Protein AF-A0A536YBH1-F1 (afdb_monomer_lite)

Foldseek 3Di:
DDDDDPPPPPCPDPPQPWFKFFFQDDDPQWTWTQGPVRDTDIDGDDDDDDDDHGGDIDTHRDDPDD

Secondary structure (DSSP, 8-state):
-----------------PEEEEEEEEETTEEEEEETTS-EEEEE--SS-----TT-EEEE------

pLDDT: mean 76.86, std 16.53, range [37.47, 94.5]

Structure (mmCIF, N/CA/C/O backbone):
data_AF-A0A536YBH1-F1
#
_entry.id   AF-A0A536YBH1-F1
#
loop_
_atom_site.group_PDB
_atom_site.id
_atom_site.type_symbol
_atom_site.label_atom_id
_atom_site.label_alt_id
_atom_site.label_comp_id
_atom_site.label_asym_id
_atom_site.label_entity_id
_atom_site.label_seq_id
_atom_site.pdbx_PDB_ins_code
_atom_site.Cartn_x
_atom_site.Cartn_y
_atom_site.Cartn_z
_atom_site.occupancy
_atom_site.B_iso_or_equiv
_atom_site.auth_seq_id
_atom_site.auth_comp_id
_atom_site.auth_asym_id
_atom_site.auth_atom_id
_atom_site.pdbx_PDB_model_num
ATOM 1 N N . MET A 1 1 ? 45.147 6.850 35.817 1.00 52.16 1 MET A N 1
ATOM 2 C CA . MET A 1 1 ? 44.630 5.874 34.836 1.00 52.16 1 MET A CA 1
ATOM 3 C C . MET A 1 1 ? 43.114 5.851 34.964 1.00 52.16 1 MET A C 1
ATOM 5 O O . MET A 1 1 ? 42.598 5.082 35.757 1.00 52.16 1 MET A O 1
ATOM 9 N N . SER A 1 2 ? 42.403 6.722 34.248 1.00 49.00 2 SER A N 1
ATOM 10 C CA . SER A 1 2 ? 40.938 6.799 34.341 1.00 49.00 2 SER A CA 1
ATOM 11 C C . SER A 1 2 ? 40.361 6.693 32.937 1.00 49.00 2 SER A C 1
ATOM 13 O O . SER A 1 2 ? 40.144 7.689 32.256 1.00 49.00 2 SER A O 1
ATOM 15 N N . ARG A 1 3 ? 40.208 5.450 32.466 1.00 66.62 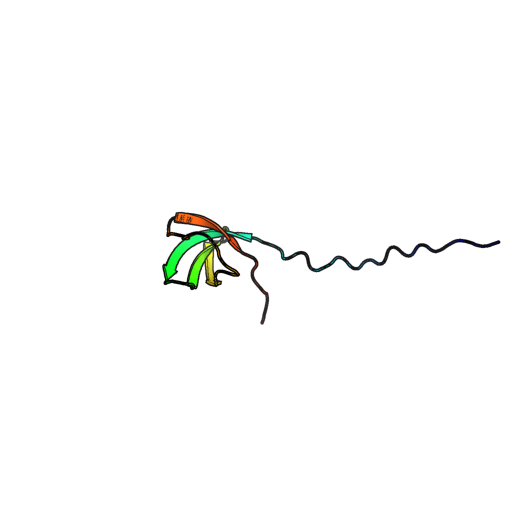3 ARG A N 1
ATOM 16 C CA . ARG A 1 3 ? 39.433 5.115 31.267 1.00 66.62 3 ARG A CA 1
ATOM 17 C C . ARG A 1 3 ? 38.005 4.874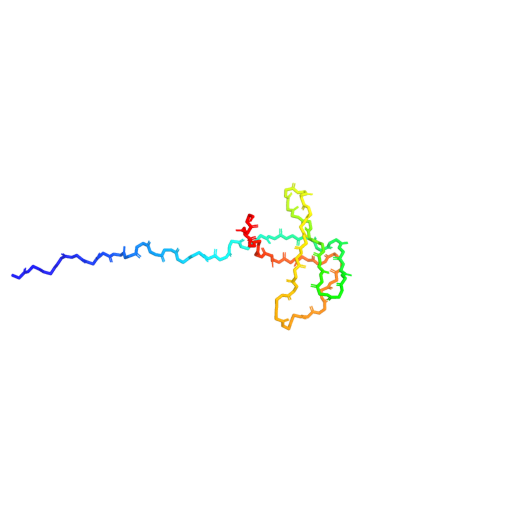 31.739 1.00 66.62 3 ARG A C 1
ATOM 19 O O . ARG A 1 3 ? 37.733 3.829 32.316 1.00 66.62 3 ARG A O 1
ATOM 26 N N . GLY A 1 4 ? 37.113 5.834 31.549 1.00 56.19 4 GLY A N 1
ATOM 27 C CA . GLY A 1 4 ? 35.729 5.669 31.976 1.00 56.19 4 GLY A CA 1
ATOM 28 C C . GLY A 1 4 ? 34.837 6.721 31.354 1.00 56.19 4 GLY A C 1
ATOM 29 O O . GLY A 1 4 ? 34.900 7.884 31.729 1.00 56.19 4 GLY A O 1
ATOM 30 N N . GLY A 1 5 ? 34.031 6.293 30.388 1.00 52.00 5 GLY A N 1
ATOM 31 C CA . GLY A 1 5 ? 33.021 7.128 29.754 1.00 52.00 5 GLY A CA 1
ATOM 32 C C . GLY A 1 5 ? 32.782 6.756 28.299 1.00 52.00 5 GLY A C 1
ATOM 33 O O . GLY A 1 5 ? 32.832 7.628 27.439 1.00 52.00 5 GLY A O 1
ATOM 34 N N . ARG A 1 6 ? 32.531 5.470 28.012 1.00 60.50 6 ARG A N 1
ATOM 35 C CA . ARG A 1 6 ? 31.847 5.079 26.776 1.00 60.50 6 ARG A CA 1
ATOM 36 C C . ARG A 1 6 ? 30.420 5.609 26.923 1.00 60.50 6 ARG A C 1
ATOM 38 O O . ARG A 1 6 ? 29.585 4.974 27.548 1.00 60.50 6 ARG A O 1
ATOM 45 N N . ARG A 1 7 ? 30.196 6.845 26.479 1.00 58.81 7 ARG A N 1
ATOM 46 C CA . ARG A 1 7 ? 28.847 7.367 26.286 1.00 58.81 7 ARG A CA 1
ATOM 47 C C . ARG A 1 7 ? 28.344 6.675 25.033 1.00 58.81 7 ARG A C 1
ATOM 49 O O . ARG A 1 7 ? 28.808 6.996 23.946 1.00 58.81 7 ARG A O 1
ATOM 56 N N . GLU A 1 8 ? 27.505 5.663 25.223 1.00 57.12 8 GLU A N 1
ATOM 57 C CA . GLU A 1 8 ? 26.601 5.175 24.188 1.00 57.12 8 GLU A CA 1
ATOM 58 C C . GLU A 1 8 ? 25.796 6.384 23.729 1.00 57.12 8 GLU A C 1
ATOM 60 O O . GLU A 1 8 ? 24.892 6.856 24.426 1.00 57.12 8 GLU A O 1
ATOM 65 N N . ASP A 1 9 ? 26.228 6.973 22.615 1.00 50.44 9 ASP A N 1
ATOM 66 C CA . ASP A 1 9 ? 25.465 8.014 21.977 1.00 50.44 9 ASP A CA 1
ATOM 67 C C . ASP A 1 9 ? 24.126 7.387 21.604 1.00 50.44 9 ASP A C 1
ATOM 69 O O . ASP A 1 9 ? 23.992 6.464 20.804 1.00 50.44 9 ASP A O 1
ATOM 73 N N . SER A 1 10 ? 23.124 7.853 22.330 1.00 53.62 10 SER A N 1
ATOM 74 C CA . SER A 1 10 ? 21.723 7.582 22.114 1.00 53.62 10 SER A CA 1
ATOM 75 C C . SER A 1 10 ? 21.304 8.338 20.859 1.00 53.62 10 SER A C 1
ATOM 77 O O . SER A 1 10 ? 20.574 9.318 20.926 1.00 53.62 10 SER A O 1
ATOM 79 N N . SER A 1 11 ? 21.816 7.919 19.711 1.00 52.81 11 SER A N 1
ATOM 80 C CA . SER A 1 11 ? 21.407 8.429 18.409 1.00 52.81 11 SER A CA 1
ATOM 81 C C . SER A 1 11 ? 20.655 7.301 17.731 1.00 52.81 11 SER A C 1
ATOM 83 O O . SER A 1 11 ? 21.126 6.701 16.767 1.00 52.81 11 SER A O 1
ATOM 85 N N . GLY A 1 12 ? 19.502 6.944 18.308 1.00 44.19 12 GLY A N 1
ATOM 86 C CA . GLY A 1 12 ? 18.531 6.088 17.648 1.00 44.19 12 GLY A CA 1
ATOM 87 C C . GLY A 1 12 ? 18.174 6.762 16.337 1.00 44.19 12 GLY A C 1
ATOM 88 O O . GLY A 1 12 ? 17.380 7.698 16.323 1.00 44.19 12 GLY A O 1
ATOM 89 N N . ALA A 1 13 ? 18.840 6.346 15.260 1.00 46.41 13 ALA A N 1
ATOM 90 C CA . ALA A 1 13 ? 18.470 6.716 13.914 1.00 46.41 13 ALA A CA 1
ATOM 91 C C . ALA A 1 13 ? 16.960 6.518 13.818 1.00 46.41 13 ALA A C 1
ATOM 93 O O . ALA A 1 13 ? 16.472 5.466 14.237 1.00 46.41 13 ALA A O 1
ATOM 94 N N . ASP A 1 14 ? 16.253 7.544 13.349 1.00 51.72 14 ASP A N 1
ATOM 95 C CA . ASP A 1 14 ? 14.848 7.496 12.964 1.00 51.72 14 ASP A CA 1
ATOM 96 C C . ASP A 1 14 ? 14.678 6.331 11.981 1.00 51.72 14 ASP A C 1
ATOM 98 O O . ASP A 1 14 ? 14.822 6.463 10.767 1.00 51.72 14 ASP A O 1
ATOM 102 N N . ALA A 1 15 ? 14.541 5.123 12.522 1.00 52.88 15 ALA A N 1
ATOM 103 C CA . ALA A 1 15 ? 14.316 3.940 11.739 1.00 52.88 15 ALA A CA 1
ATOM 104 C C . ALA A 1 15 ? 12.915 4.166 11.188 1.00 52.88 15 ALA A C 1
ATOM 106 O O . ALA A 1 15 ? 11.987 4.315 11.992 1.00 52.88 15 ALA A O 1
ATOM 107 N N . PRO A 1 16 ? 12.752 4.264 9.859 1.00 59.72 16 PRO A N 1
ATOM 108 C CA . PRO A 1 16 ? 11.477 4.631 9.276 1.00 59.72 16 PRO A CA 1
ATOM 109 C C . PRO A 1 16 ? 10.435 3.642 9.788 1.00 59.72 16 PRO A C 1
ATOM 111 O O . PRO A 1 16 ? 10.488 2.446 9.478 1.00 59.72 16 PRO A O 1
ATOM 114 N N . HIS A 1 17 ? 9.526 4.136 10.629 1.00 74.06 17 HIS A N 1
ATOM 115 C CA . HIS A 1 17 ? 8.478 3.346 11.255 1.00 74.06 17 HIS A CA 1
ATOM 116 C C . HIS A 1 17 ? 7.508 2.952 10.150 1.00 74.06 17 HIS A C 1
ATOM 118 O O . HIS A 1 17 ? 6.593 3.680 9.772 1.00 74.06 17 HIS A O 1
ATOM 124 N N . THR A 1 18 ? 7.800 1.804 9.549 1.00 83.19 18 THR A N 1
ATOM 125 C CA . THR A 1 18 ? 7.081 1.319 8.386 1.00 83.19 18 THR A CA 1
ATOM 126 C C . THR A 1 18 ? 5.822 0.625 8.884 1.00 83.19 18 THR A C 1
ATOM 128 O O . THR A 1 18 ? 5.894 -0.333 9.652 1.00 83.19 18 THR A O 1
ATOM 131 N N . VAL A 1 19 ? 4.661 1.112 8.465 1.00 88.38 19 VAL A N 1
ATOM 132 C CA . VAL A 1 19 ? 3.354 0.550 8.813 1.00 88.38 19 VAL A CA 1
ATOM 133 C C . VAL A 1 19 ? 2.847 -0.335 7.683 1.00 88.38 19 VAL A C 1
ATOM 135 O O . VAL A 1 19 ? 3.054 -0.052 6.504 1.00 88.38 19 VAL A O 1
ATOM 138 N N . SER A 1 20 ? 2.183 -1.434 8.032 1.00 90.00 20 SER A N 1
ATOM 139 C CA . SER A 1 20 ? 1.564 -2.312 7.040 1.00 90.00 20 SER A CA 1
ATOM 140 C C . SER A 1 20 ? 0.203 -1.765 6.613 1.00 90.00 20 SER A C 1
ATOM 142 O O . SER A 1 20 ? -0.561 -1.246 7.433 1.00 90.00 20 SER A O 1
ATOM 144 N N . GLY A 1 21 ? -0.121 -1.909 5.333 1.00 92.38 21 GLY A N 1
ATOM 145 C CA . GLY A 1 21 ? -1.421 -1.542 4.801 1.00 92.38 21 GLY A CA 1
ATOM 146 C C . GLY A 1 21 ? -1.795 -2.323 3.549 1.00 92.38 21 GLY A C 1
ATOM 147 O O . GLY A 1 21 ? -0.986 -3.036 2.955 1.00 92.38 21 GLY A O 1
ATOM 148 N N . LEU A 1 22 ? -3.059 -2.189 3.164 1.00 94.50 22 LEU A N 1
ATOM 149 C CA . LEU A 1 22 ? -3.634 -2.819 1.982 1.00 94.50 22 LEU A CA 1
ATOM 150 C C . LEU A 1 22 ? -3.783 -1.789 0.867 1.00 94.50 22 LEU A C 1
ATOM 152 O O . LEU A 1 22 ? -4.413 -0.750 1.073 1.00 94.50 22 LEU A O 1
ATOM 156 N N . VAL A 1 23 ? -3.268 -2.082 -0.321 1.00 92.81 23 VAL A N 1
ATOM 157 C CA . VAL A 1 23 ? -3.465 -1.224 -1.492 1.00 92.81 23 VAL A CA 1
ATOM 158 C C . VAL A 1 23 ? -4.927 -1.299 -1.921 1.00 92.81 23 VAL A C 1
ATOM 160 O O . VAL A 1 23 ? -5.409 -2.345 -2.345 1.00 92.81 23 VAL A O 1
ATOM 163 N N . THR A 1 24 ? -5.653 -0.192 -1.824 1.00 93.94 24 THR A N 1
ATOM 164 C CA . THR A 1 24 ? -7.061 -0.100 -2.240 1.00 93.94 24 THR A CA 1
ATOM 165 C C . THR A 1 24 ? -7.219 0.497 -3.633 1.00 93.94 24 THR A C 1
ATOM 167 O O . THR A 1 24 ? -8.211 0.220 -4.302 1.00 93.94 24 THR A O 1
ATOM 170 N N . ALA A 1 25 ? -6.238 1.277 -4.094 1.00 91.75 25 ALA A N 1
ATOM 171 C CA . ALA A 1 25 ? -6.201 1.818 -5.447 1.00 91.75 25 ALA A CA 1
ATOM 172 C C . ALA A 1 25 ? -4.756 1.994 -5.932 1.00 91.75 25 ALA A C 1
ATOM 174 O O . ALA A 1 25 ? -3.882 2.379 -5.154 1.00 91.75 25 ALA A O 1
ATOM 175 N N . ALA A 1 26 ? -4.518 1.765 -7.222 1.00 89.88 26 ALA A N 1
ATOM 176 C CA . ALA A 1 26 ? -3.220 1.934 -7.865 1.00 89.88 26 ALA A CA 1
ATOM 177 C C . ALA A 1 26 ? -3.351 2.827 -9.108 1.00 89.88 26 ALA A C 1
ATOM 179 O O . ALA A 1 26 ? -4.036 2.487 -10.071 1.00 89.88 26 ALA A O 1
ATOM 180 N N . TRP A 1 27 ? -2.660 3.966 -9.098 1.00 89.56 27 TRP A N 1
ATOM 181 C CA . TRP A 1 27 ? -2.591 4.932 -10.194 1.00 89.56 27 TRP A CA 1
ATOM 182 C C . TRP A 1 27 ? -1.125 5.180 -10.572 1.00 89.56 27 TRP A C 1
ATOM 184 O O . TRP A 1 27 ? -0.499 6.163 -10.162 1.00 89.56 27 TRP A O 1
ATOM 194 N N . ARG A 1 28 ? -0.560 4.279 -11.385 1.00 84.81 28 ARG A N 1
ATOM 195 C CA . ARG A 1 28 ? 0.802 4.355 -11.953 1.00 84.81 28 ARG A CA 1
ATOM 196 C C . ARG A 1 28 ? 1.928 4.339 -10.907 1.00 84.81 28 ARG A C 1
ATOM 198 O O . ARG A 1 28 ? 2.580 3.319 -10.728 1.00 84.81 28 ARG A O 1
ATOM 205 N N . ARG A 1 29 ? 2.203 5.470 -10.251 1.00 85.56 29 ARG A N 1
ATOM 206 C CA . ARG A 1 29 ? 3.183 5.585 -9.149 1.00 85.56 29 ARG A CA 1
ATOM 207 C C . ARG A 1 29 ? 2.549 5.990 -7.821 1.00 85.56 29 ARG A C 1
ATOM 209 O O . ARG A 1 29 ? 3.234 5.937 -6.804 1.00 85.56 29 ARG A O 1
ATOM 216 N N . HIS A 1 30 ? 1.279 6.386 -7.842 1.00 88.62 30 HIS A N 1
ATOM 217 C CA . HIS A 1 30 ? 0.500 6.730 -6.664 1.00 88.62 30 HIS A CA 1
ATOM 218 C C . HIS A 1 30 ? -0.363 5.544 -6.263 1.00 88.62 30 HIS A C 1
ATOM 220 O O . HIS A 1 30 ? -1.006 4.929 -7.109 1.00 88.62 30 HIS A O 1
ATOM 226 N N . TYR A 1 31 ? -0.414 5.268 -4.972 1.00 90.88 31 TYR A N 1
ATOM 227 C CA . TYR A 1 31 ? -1.166 4.161 -4.408 1.00 90.88 31 TYR A CA 1
ATOM 228 C C . TYR A 1 31 ? -1.982 4.681 -3.235 1.00 90.88 31 TYR A C 1
ATOM 230 O O . TYR A 1 31 ? -1.470 5.438 -2.411 1.00 90.88 31 TYR A O 1
ATOM 238 N N . ALA A 1 32 ? -3.252 4.304 -3.165 1.00 92.56 32 ALA A N 1
ATOM 239 C CA . ALA A 1 32 ? -4.037 4.465 -1.953 1.00 92.56 32 ALA A CA 1
ATOM 240 C C . ALA A 1 32 ? -3.833 3.220 -1.098 1.00 92.56 32 ALA A C 1
ATOM 242 O O . ALA A 1 32 ? -4.079 2.106 -1.563 1.00 92.56 32 ALA A O 1
ATOM 243 N N . VAL A 1 33 ? -3.372 3.409 0.133 1.00 92.75 33 VAL A N 1
ATOM 244 C CA . VAL A 1 33 ? -3.114 2.323 1.075 1.00 92.75 33 VAL A CA 1
ATOM 245 C C . VAL A 1 33 ? -3.980 2.533 2.303 1.00 92.75 33 VAL A C 1
ATOM 247 O O . VAL A 1 33 ? -3.894 3.568 2.966 1.00 92.75 33 VAL A O 1
ATOM 250 N N . ARG A 1 34 ? -4.828 1.552 2.603 1.00 94.06 34 ARG A N 1
ATOM 251 C CA . ARG A 1 34 ? -5.625 1.512 3.824 1.00 94.06 34 ARG A CA 1
ATOM 252 C C . ARG A 1 34 ? -4.795 0.896 4.944 1.00 94.06 34 ARG A C 1
ATOM 254 O O . ARG A 1 34 ? -4.375 -0.255 4.846 1.00 94.06 34 ARG A O 1
ATOM 261 N N . LEU A 1 35 ? -4.565 1.678 5.989 1.00 90.44 35 LEU A N 1
ATOM 262 C CA . LEU A 1 35 ? -3.885 1.262 7.212 1.00 90.44 35 LEU A CA 1
ATOM 263 C C . LEU A 1 35 ? -4.829 0.450 8.109 1.00 90.44 35 LEU A C 1
ATOM 265 O O . LEU A 1 35 ? -6.052 0.480 7.937 1.00 90.44 35 LEU A O 1
ATOM 269 N N . ALA A 1 36 ? -4.256 -0.236 9.099 1.00 84.88 36 ALA A N 1
ATOM 270 C CA . ALA A 1 36 ? -5.011 -0.991 10.100 1.00 84.88 36 ALA A CA 1
ATOM 271 C C . ALA A 1 36 ? -6.006 -0.112 10.884 1.00 84.88 36 ALA A C 1
ATOM 273 O O . ALA A 1 36 ? -7.123 -0.547 11.150 1.00 84.88 36 ALA A O 1
ATOM 274 N N . ASP A 1 37 ? -5.662 1.155 11.138 1.00 84.31 37 ASP A N 1
ATOM 275 C CA . ASP A 1 37 ? -6.534 2.157 11.773 1.00 84.31 37 ASP A CA 1
ATOM 276 C C . ASP A 1 37 ? -7.734 2.594 10.910 1.00 84.31 37 ASP A C 1
ATOM 278 O O . ASP A 1 37 ? -8.479 3.505 11.268 1.00 84.31 37 ASP A O 1
ATOM 282 N N . GLY A 1 38 ? -7.908 2.018 9.717 1.00 88.38 38 GLY A N 1
ATOM 283 C CA . GLY A 1 38 ? -8.998 2.342 8.796 1.00 88.38 38 GLY A CA 1
ATOM 284 C C . GLY A 1 38 ? -8.773 3.607 7.963 1.00 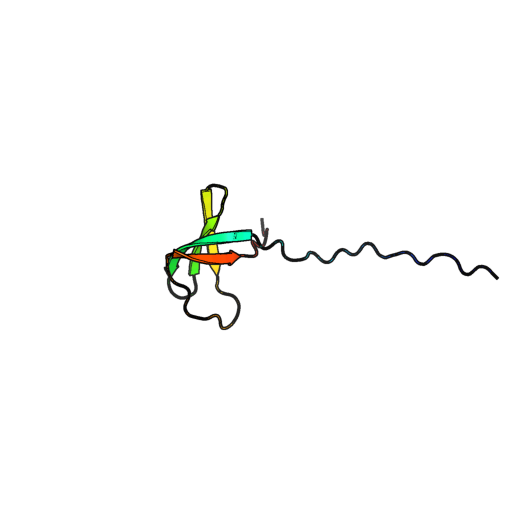88.38 38 GLY A C 1
ATOM 285 O O . GLY A 1 38 ? -9.511 3.838 7.004 1.00 88.38 38 GLY A O 1
ATOM 286 N N . ARG A 1 39 ? -7.732 4.388 8.264 1.00 89.31 39 ARG A N 1
ATOM 287 C CA . ARG A 1 39 ? -7.307 5.548 7.469 1.00 89.31 39 ARG A CA 1
ATOM 288 C C . ARG A 1 39 ? -6.747 5.099 6.123 1.00 89.31 39 ARG A C 1
ATOM 290 O O . ARG A 1 39 ? -6.079 4.073 6.036 1.00 89.31 39 ARG A O 1
ATOM 297 N N . THR A 1 40 ? -6.985 5.888 5.079 1.00 91.25 40 THR A N 1
ATOM 298 C CA . THR A 1 40 ? -6.367 5.678 3.765 1.00 91.25 40 THR A CA 1
ATOM 299 C C . THR A 1 40 ? -5.370 6.789 3.503 1.00 91.25 40 THR A C 1
ATOM 301 O O . THR A 1 40 ? -5.734 7.962 3.538 1.00 91.25 40 THR A O 1
ATOM 304 N N . ILE A 1 41 ? -4.124 6.417 3.234 1.00 89.94 41 ILE A N 1
ATOM 305 C CA . ILE A 1 41 ? -3.056 7.356 2.904 1.00 89.94 41 ILE A CA 1
ATOM 306 C C . ILE A 1 41 ? -2.649 7.205 1.441 1.00 89.94 41 ILE A C 1
ATOM 308 O O . ILE A 1 41 ? -2.782 6.133 0.847 1.00 89.94 41 ILE A O 1
ATOM 312 N N . LYS A 1 42 ? -2.172 8.299 0.845 1.00 90.12 42 LYS A N 1
ATOM 313 C CA . LYS A 1 42 ? -1.593 8.282 -0.499 1.00 90.12 42 LYS A CA 1
ATOM 314 C C . LYS A 1 42 ? -0.097 8.047 -0.375 1.00 90.12 42 LYS A C 1
ATOM 316 O O . LYS A 1 42 ? 0.604 8.829 0.256 1.00 90.12 42 LYS A O 1
ATOM 321 N N . CYS A 1 43 ? 0.381 6.992 -1.009 1.00 87.94 43 CYS A N 1
ATOM 322 C CA . CYS A 1 43 ? 1.783 6.619 -1.023 1.00 87.94 43 CYS A CA 1
ATOM 323 C C . CYS A 1 43 ? 2.329 6.696 -2.444 1.00 87.94 43 CYS A C 1
ATOM 325 O O . CYS A 1 43 ? 1.625 6.445 -3.424 1.00 87.94 43 CYS A O 1
ATOM 327 N N . LEU A 1 44 ? 3.607 7.035 -2.547 1.00 87.44 44 LEU A N 1
ATOM 328 C CA . LEU A 1 44 ? 4.361 7.007 -3.790 1.00 87.44 44 LEU A CA 1
ATOM 329 C C . LEU A 1 44 ? 5.326 5.829 -3.743 1.00 87.44 44 LEU A C 1
ATOM 331 O O . LEU A 1 44 ? 6.028 5.643 -2.748 1.00 87.44 44 LEU A O 1
ATOM 335 N N . LEU A 1 45 ? 5.391 5.053 -4.822 1.00 85.75 45 LEU A N 1
ATOM 336 C CA . LEU A 1 45 ? 6.387 3.990 -4.922 1.00 85.75 45 LEU A CA 1
ATOM 337 C C . LEU A 1 45 ? 7.789 4.607 -4.968 1.00 85.75 45 LEU A C 1
ATOM 339 O O . LEU A 1 45 ? 8.121 5.370 -5.879 1.00 85.75 45 LEU A O 1
ATOM 343 N N . ARG A 1 46 ? 8.616 4.268 -3.979 1.00 80.12 46 ARG A N 1
ATOM 344 C CA . ARG A 1 46 ? 10.031 4.645 -3.936 1.00 80.12 46 ARG A CA 1
ATOM 345 C C . ARG A 1 46 ? 10.8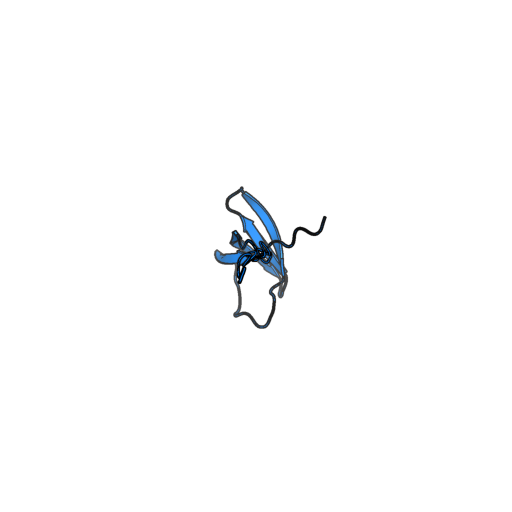51 3.589 -4.680 1.00 80.12 46 ARG A C 1
ATOM 347 O O . ARG A 1 46 ? 10.719 2.399 -4.420 1.00 80.12 46 ARG A O 1
ATOM 354 N N . GLY A 1 47 ? 11.721 4.031 -5.587 1.00 79.44 47 GLY A N 1
ATOM 355 C CA . GLY A 1 47 ? 12.614 3.148 -6.346 1.00 79.44 47 GLY A CA 1
ATOM 356 C C . GLY A 1 47 ? 11.940 2.417 -7.514 1.00 79.44 47 GLY A C 1
ATOM 357 O O . GLY A 1 47 ? 10.936 2.873 -8.063 1.00 79.44 47 GLY A O 1
ATOM 358 N N . ARG A 1 48 ? 12.531 1.290 -7.931 1.00 70.44 48 ARG A N 1
ATOM 359 C CA . ARG A 1 48 ? 12.035 0.433 -9.020 1.00 70.44 48 ARG A CA 1
ATOM 360 C C . ARG A 1 48 ? 11.369 -0.812 -8.430 1.00 70.44 48 ARG A C 1
ATOM 362 O O . ARG A 1 48 ? 11.948 -1.889 -8.439 1.00 70.44 48 ARG A O 1
ATOM 369 N N . GLY A 1 49 ? 10.185 -0.623 -7.851 1.00 64.06 49 GLY A N 1
ATOM 370 C CA . GLY A 1 49 ? 9.377 -1.711 -7.298 1.00 64.06 49 GLY A CA 1
AT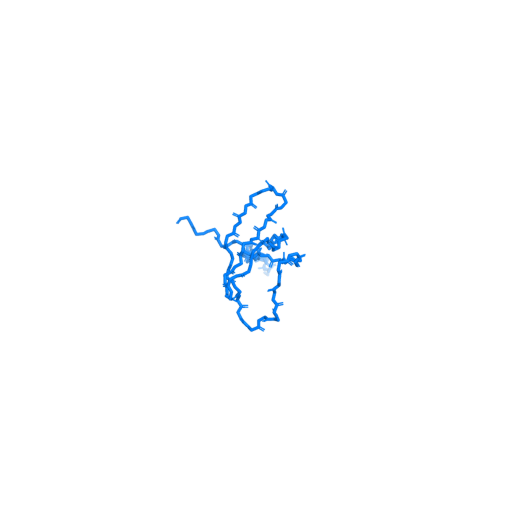OM 371 C C . GLY A 1 49 ? 8.575 -2.449 -8.372 1.00 64.06 49 GLY A C 1
ATOM 372 O O . GLY A 1 49 ? 8.194 -1.858 -9.384 1.00 64.06 49 GLY A O 1
ATOM 373 N N . LEU A 1 50 ? 8.343 -3.742 -8.133 1.00 66.75 50 LEU A N 1
ATOM 374 C CA . LEU A 1 50 ? 7.475 -4.610 -8.934 1.00 66.75 50 LEU A CA 1
ATOM 375 C C . LEU A 1 50 ? 6.039 -4.057 -8.967 1.00 66.75 50 LEU A C 1
ATOM 377 O O . LEU A 1 50 ? 5.656 -3.274 -8.100 1.00 66.75 50 LEU A O 1
ATOM 381 N N . GLY A 1 51 ? 5.267 -4.427 -9.993 1.00 76.81 51 GLY A N 1
ATOM 382 C CA . GLY A 1 51 ? 3.925 -3.897 -10.254 1.00 76.81 51 GLY A CA 1
ATOM 383 C C . GLY A 1 51 ? 2.956 -4.136 -9.098 1.00 76.81 51 GLY A C 1
ATOM 384 O O . GLY A 1 51 ? 2.334 -5.189 -9.020 1.00 76.81 51 GLY A O 1
ATOM 385 N N . ILE A 1 52 ? 2.832 -3.146 -8.216 1.00 85.88 52 ILE A N 1
ATOM 386 C CA . ILE A 1 52 ? 1.900 -3.168 -7.094 1.00 85.88 52 ILE A CA 1
ATOM 387 C C . ILE A 1 52 ? 0.479 -3.010 -7.636 1.00 85.88 52 ILE A C 1
ATOM 389 O O . ILE A 1 52 ? 0.207 -2.131 -8.457 1.00 85.88 52 ILE A O 1
ATOM 393 N N . ALA A 1 53 ? -0.427 -3.864 -7.174 1.00 88.38 53 ALA A N 1
ATOM 394 C CA . ALA A 1 53 ? -1.821 -3.889 -7.598 1.00 88.38 53 ALA A CA 1
ATOM 395 C C . ALA A 1 53 ? -2.764 -3.688 -6.406 1.00 88.38 53 ALA A C 1
ATOM 397 O O . ALA A 1 53 ? -2.371 -3.799 -5.245 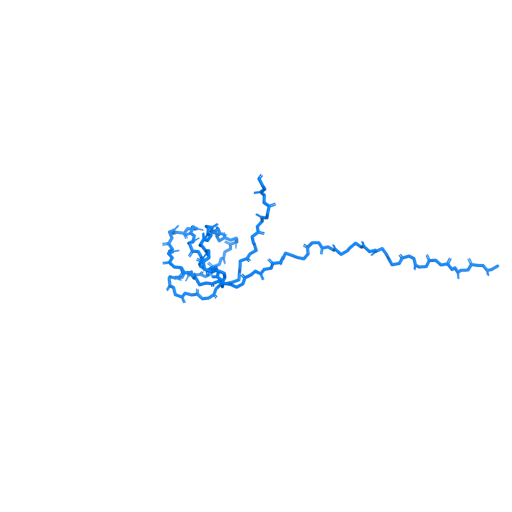1.00 88.38 53 ALA A O 1
ATOM 398 N N . CYS A 1 54 ? -4.031 -3.396 -6.692 1.00 91.00 54 CYS A N 1
ATOM 399 C CA . CYS A 1 54 ? -5.069 -3.363 -5.667 1.00 91.00 54 CYS A CA 1
ATOM 400 C C . CYS A 1 54 ? -5.208 -4.746 -5.010 1.00 91.00 54 CYS A C 1
ATOM 402 O O . CYS A 1 54 ? -5.232 -5.762 -5.701 1.00 91.00 54 CYS A O 1
ATOM 404 N N . GLY A 1 55 ? -5.323 -4.777 -3.685 1.00 91.38 55 GLY A N 1
ATOM 405 C CA . GLY A 1 55 ? -5.362 -5.998 -2.879 1.00 91.38 55 GLY A CA 1
ATOM 406 C C . GLY A 1 55 ? -3.997 -6.454 -2.358 1.00 91.38 55 GLY A C 1
ATOM 407 O O . GLY A 1 55 ? -3.955 -7.338 -1.505 1.00 91.38 55 GLY A O 1
ATOM 408 N N . ASP A 1 56 ? -2.899 -5.841 -2.806 1.00 89.94 56 ASP A N 1
ATOM 409 C CA . ASP A 1 56 ? -1.564 -6.177 -2.317 1.00 89.94 56 ASP A CA 1
ATOM 410 C C . ASP A 1 56 ? -1.326 -5.638 -0.897 1.00 89.94 56 ASP A C 1
ATOM 412 O O . ASP A 1 56 ? -1.789 -4.545 -0.541 1.00 89.94 56 ASP A O 1
ATOM 416 N N . ARG A 1 57 ? -0.609 -6.408 -0.069 1.00 91.00 57 ARG A N 1
ATOM 417 C CA . ARG A 1 57 ? -0.181 -5.959 1.262 1.00 91.00 57 ARG A CA 1
ATOM 418 C C . ARG A 1 57 ? 1.206 -5.356 1.168 1.00 91.00 57 ARG A C 1
ATOM 420 O O . ARG A 1 57 ? 2.180 -6.051 0.902 1.00 91.00 57 ARG A O 1
ATOM 427 N N . VAL A 1 58 ? 1.287 -4.074 1.486 1.00 89.75 58 VAL A N 1
ATOM 428 C CA . VAL A 1 58 ? 2.510 -3.289 1.374 1.00 89.75 58 VAL A CA 1
ATOM 429 C C . VAL A 1 58 ? 2.922 -2.738 2.727 1.00 89.75 58 VAL A C 1
ATOM 431 O O . VAL A 1 58 ? 2.093 -2.481 3.602 1.00 89.75 58 VAL A O 1
ATOM 434 N N . SER A 1 59 ? 4.220 -2.527 2.885 1.00 89.19 59 SER A N 1
ATOM 435 C CA . SER A 1 59 ? 4.783 -1.800 4.015 1.00 89.19 59 SER A CA 1
ATOM 436 C C . SER A 1 59 ? 5.106 -0.385 3.546 1.00 89.19 59 SER A C 1
ATOM 438 O O . SER A 1 59 ? 5.852 -0.199 2.584 1.00 89.19 59 SER A O 1
ATOM 440 N N . VAL A 1 60 ? 4.506 0.613 4.186 1.00 87.94 60 VAL A N 1
ATOM 441 C CA . VAL A 1 60 ? 4.646 2.029 3.834 1.00 87.94 60 VAL A CA 1
ATOM 442 C C . VAL A 1 60 ? 5.316 2.777 4.972 1.00 87.94 60 VAL A C 1
ATOM 444 O O . VAL A 1 60 ? 4.969 2.591 6.131 1.00 87.94 60 VAL A O 1
ATOM 447 N N . ALA A 1 61 ? 6.292 3.616 4.646 1.00 86.94 61 ALA A N 1
ATOM 448 C CA . ALA A 1 61 ? 6.921 4.518 5.601 1.00 86.94 61 ALA A CA 1
ATOM 449 C C . ALA A 1 61 ? 6.242 5.889 5.463 1.00 86.94 61 ALA A C 1
ATOM 451 O O . ALA A 1 61 ? 6.561 6.615 4.516 1.00 86.94 61 ALA A O 1
ATOM 452 N N . PRO A 1 62 ? 5.248 6.224 6.305 1.00 78.06 62 PRO A N 1
ATOM 453 C CA . PRO A 1 62 ? 4.657 7.549 6.308 1.00 78.06 62 PRO A CA 1
ATOM 454 C C . PRO A 1 62 ? 5.732 8.538 6.742 1.00 78.06 62 PRO A C 1
ATOM 456 O O . PRO A 1 62 ? 6.209 8.496 7.870 1.00 78.06 62 PRO A O 1
ATOM 459 N N . THR A 1 63 ? 6.130 9.428 5.842 1.00 75.81 63 THR A N 1
ATOM 460 C CA . THR A 1 63 ? 6.921 10.589 6.228 1.00 75.81 63 THR A CA 1
ATOM 461 C C . THR A 1 63 ? 5.960 11.541 6.925 1.00 75.81 63 THR A C 1
ATOM 463 O O . THR A 1 63 ? 5.031 12.044 6.293 1.00 75.81 63 THR A O 1
ATOM 466 N N . ALA A 1 64 ? 6.120 11.724 8.234 1.00 59.44 64 ALA A N 1
ATOM 467 C CA . ALA A 1 64 ? 5.428 12.775 8.964 1.00 59.44 64 ALA A CA 1
ATOM 468 C C . ALA A 1 64 ? 6.023 14.124 8.535 1.00 59.44 64 ALA A C 1
ATOM 470 O O . ALA A 1 64 ? 6.885 14.670 9.210 1.00 59.44 64 ALA A O 1
ATOM 471 N N . ASP A 1 65 ? 5.613 14.615 7.370 1.00 49.41 65 ASP A N 1
ATOM 472 C CA . ASP A 1 65 ? 5.835 16.002 6.976 1.00 49.41 65 ASP A CA 1
ATOM 473 C C . ASP A 1 65 ? 4.504 16.715 7.225 1.00 49.41 65 ASP A C 1
ATOM 475 O O . ASP A 1 65 ? 3.500 16.415 6.570 1.00 49.41 65 ASP A O 1
ATOM 479 N N . GLY A 1 66 ? 4.474 17.501 8.302 1.00 37.47 66 GLY A N 1
ATOM 480 C CA . GLY A 1 66 ? 3.330 18.328 8.687 1.00 37.47 66 GLY A CA 1
ATOM 481 C C . GLY A 1 66 ? 3.110 19.472 7.714 1.00 37.47 66 GLY A C 1
ATOM 482 O O . GLY A 1 66 ? 4.119 20.048 7.257 1.00 37.47 66 GLY A O 1
#

Radius of gyration: 18.4 Å; chains: 1; bounding box: 54×24×47 Å

Sequence (66 aa):
MSRGGRREDSSGADAPHTVSGLVTAAWRRHYAVRLADGRTIKCLLRGRGLGIACGDRVSVAPTADG